Protein AF-A0A9X9A176-F1 (afdb_monomer_lite)

Secondary structure (DSSP, 8-state):
--HHHHHHHHHHHTT---HHHHHHHHHHHHHHHHHH---HHHHHHHHHHHHHHHHHHHHHS-GGGPPPP-

InterPro domains:
  IPR018961 DnaJ homologue, subfamily C, member 28, conserved domain [PF09350] (4-34)

Structure (mmCIF, N/CA/C/O backbone):
data_AF-A0A9X9A176-F1
#
_entry.id   AF-A0A9X9A176-F1
#
loop_
_atom_site.group_PDB
_atom_site.id
_atom_site.type_symbol
_atom_site.label_atom_id
_atom_site.label_alt_id
_atom_site.label_comp_id
_atom_site.label_asym_id
_atom_site.label_entity_id
_atom_site.label_seq_id
_atom_site.pdbx_PDB_ins_code
_atom_site.Cartn_x
_atom_site.Cartn_y
_atom_site.Cartn_z
_atom_site.occupancy
_atom_site.B_iso_or_equiv
_atom_site.auth_seq_id
_atom_site.auth_comp_id
_atom_site.auth_asym_id
_atom_site.auth_atom_id
_atom_site.pdbx_PDB_model_num
ATOM 1 N N . TYR A 1 1 ? 25.080 -3.216 -20.084 1.00 64.50 1 TYR A N 1
ATOM 2 C CA . TYR A 1 1 ? 23.719 -2.842 -20.516 1.00 64.50 1 TYR A CA 1
ATOM 3 C C . TYR A 1 1 ? 22.756 -3.225 -19.396 1.00 64.50 1 TYR A C 1
ATOM 5 O O . TYR A 1 1 ? 22.762 -4.388 -19.023 1.00 64.50 1 TYR A O 1
ATOM 13 N N . ASN A 1 2 ? 22.046 -2.271 -18.773 1.00 69.69 2 ASN A N 1
ATOM 14 C CA . ASN A 1 2 ? 21.073 -2.558 -17.704 1.00 69.69 2 ASN A CA 1
ATOM 15 C C . ASN A 1 2 ? 19.664 -2.177 -18.207 1.00 69.69 2 ASN A C 1
ATOM 17 O O . ASN A 1 2 ? 19.351 -0.982 -18.250 1.00 69.69 2 ASN A O 1
ATOM 21 N N . PRO A 1 3 ? 18.848 -3.162 -18.612 1.00 71.50 3 PRO A N 1
ATOM 22 C CA . PRO A 1 3 ? 17.545 -2.919 -19.224 1.00 71.50 3 PRO A CA 1
ATOM 23 C C . PRO A 1 3 ? 16.541 -2.277 -18.255 1.00 71.50 3 PRO A C 1
ATOM 25 O O . PRO A 1 3 ? 15.747 -1.445 -18.685 1.00 71.50 3 PRO A O 1
ATOM 28 N N . GLU A 1 4 ? 16.618 -2.556 -16.949 1.00 65.06 4 GLU A N 1
ATOM 29 C CA . GLU A 1 4 ? 15.739 -1.929 -15.949 1.00 65.06 4 GLU A CA 1
ATOM 30 C C . GLU A 1 4 ? 16.006 -0.430 -15.825 1.00 65.06 4 GLU A C 1
ATOM 32 O O . GLU A 1 4 ? 15.081 0.381 -15.848 1.00 65.06 4 GLU A O 1
ATOM 37 N N . LYS A 1 5 ? 17.283 -0.029 -15.769 1.00 66.06 5 LYS A N 1
ATOM 38 C CA . LYS A 1 5 ? 17.647 1.397 -15.740 1.00 66.06 5 LYS A CA 1
ATOM 39 C C . LYS A 1 5 ? 17.168 2.127 -16.993 1.00 66.06 5 LYS A C 1
ATOM 41 O O . LYS A 1 5 ? 16.784 3.289 -16.900 1.00 66.06 5 LYS A O 1
ATOM 46 N N . GLN A 1 6 ? 17.185 1.467 -18.150 1.00 72.69 6 GLN A N 1
ATOM 47 C CA . GLN A 1 6 ? 16.678 2.047 -19.392 1.00 72.69 6 GLN A CA 1
ATOM 48 C C . GLN A 1 6 ? 15.148 2.158 -19.376 1.00 72.69 6 GLN A C 1
ATOM 50 O O . GLN A 1 6 ? 14.627 3.204 -19.747 1.00 72.69 6 GLN A O 1
ATOM 55 N N . LEU A 1 7 ? 14.441 1.140 -18.876 1.00 69.38 7 LEU A N 1
ATOM 56 C CA . LEU A 1 7 ? 12.985 1.146 -18.735 1.00 69.38 7 LEU A CA 1
ATOM 57 C C . LEU A 1 7 ? 12.503 2.276 -17.813 1.00 69.38 7 LEU A C 1
ATOM 59 O O . LEU A 1 7 ? 11.653 3.068 -18.217 1.00 69.38 7 LEU A O 1
ATOM 63 N N . TYR A 1 8 ? 13.086 2.414 -16.617 1.00 66.19 8 TYR A N 1
ATOM 64 C CA . TYR A 1 8 ? 12.724 3.494 -15.690 1.00 66.19 8 TYR A CA 1
ATOM 65 C C . TYR A 1 8 ? 13.020 4.87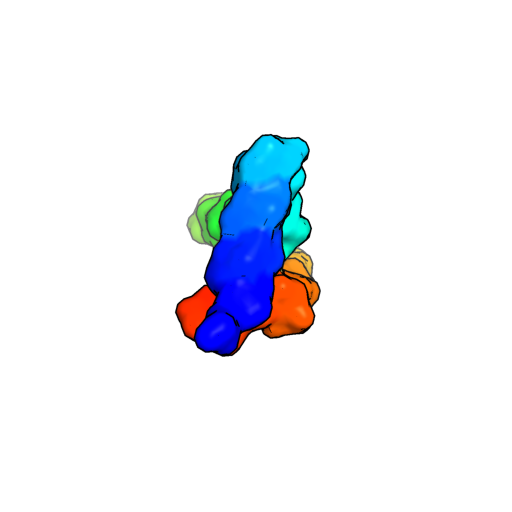9 -16.262 1.00 66.19 8 TYR A C 1
ATOM 67 O O . TYR A 1 8 ? 12.220 5.798 -16.095 1.00 66.19 8 TYR A O 1
ATOM 75 N N . ARG A 1 9 ? 14.137 5.027 -16.984 1.00 64.56 9 ARG A N 1
ATOM 76 C CA . ARG A 1 9 ? 14.501 6.285 -17.645 1.00 64.56 9 ARG A CA 1
ATOM 77 C C . ARG A 1 9 ? 13.523 6.633 -18.768 1.00 64.56 9 ARG A C 1
ATOM 79 O O . ARG A 1 9 ? 13.133 7.787 -18.886 1.00 64.56 9 ARG A O 1
ATOM 86 N N . THR A 1 10 ? 13.080 5.646 -19.545 1.00 71.25 10 THR A N 1
ATOM 87 C CA . THR A 1 10 ? 12.059 5.836 -20.584 1.00 71.25 10 THR A CA 1
ATOM 88 C C . THR A 1 10 ? 10.707 6.217 -19.982 1.00 71.25 10 THR A C 1
ATOM 90 O O . THR A 1 10 ? 10.082 7.152 -20.470 1.00 71.25 10 THR A O 1
ATOM 93 N N . LEU A 1 11 ? 10.257 5.561 -18.911 1.00 68.88 11 LEU A N 1
ATOM 94 C CA . LEU A 1 11 ? 8.992 5.903 -18.244 1.00 68.88 11 LEU A CA 1
ATOM 95 C C . LEU A 1 11 ? 9.022 7.327 -17.664 1.00 68.88 11 LEU A C 1
ATOM 97 O O . LEU A 1 11 ? 8.104 8.107 -17.913 1.00 68.88 11 LEU A O 1
ATOM 101 N N . ALA A 1 12 ? 10.121 7.695 -16.996 1.00 64.19 12 ALA A N 1
ATOM 102 C CA . ALA A 1 12 ? 10.335 9.042 -16.469 1.00 64.19 12 ALA A CA 1
ATOM 103 C C . ALA A 1 12 ? 10.353 10.110 -17.578 1.00 64.19 12 ALA A C 1
ATOM 105 O O . ALA A 1 12 ? 9.697 11.140 -17.447 1.00 64.19 12 ALA A O 1
ATOM 106 N N . ASN A 1 13 ? 11.036 9.846 -18.697 1.00 64.00 13 ASN A N 1
ATOM 107 C CA . ASN A 1 13 ? 11.087 10.763 -19.841 1.00 64.00 13 ASN A CA 1
AT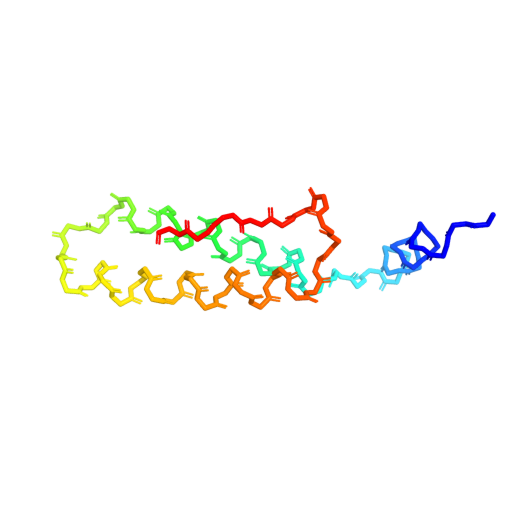OM 108 C C . ASN A 1 13 ? 9.717 10.956 -20.519 1.00 64.00 13 ASN A C 1
ATOM 110 O O . ASN A 1 13 ? 9.476 12.000 -21.118 1.00 64.00 13 ASN A O 1
ATOM 114 N N . ASN A 1 14 ? 8.821 9.971 -20.416 1.00 73.19 14 ASN A N 1
ATOM 115 C CA . ASN A 1 14 ? 7.461 10.039 -20.957 1.00 73.19 14 ASN A CA 1
ATOM 116 C C . ASN A 1 14 ? 6.431 10.585 -19.951 1.00 73.19 14 ASN A C 1
ATOM 118 O O . ASN A 1 14 ? 5.240 10.563 -20.247 1.00 73.19 14 ASN A O 1
ATOM 122 N N . HIS A 1 15 ? 6.859 11.064 -18.774 1.00 63.59 15 HIS A N 1
ATOM 123 C CA . HIS A 1 15 ? 5.977 11.500 -17.677 1.00 63.59 15 HIS A CA 1
ATOM 124 C C . HIS A 1 15 ? 4.976 10.424 -17.214 1.00 63.59 15 HIS A C 1
ATOM 126 O O . HIS A 1 15 ? 3.961 10.732 -16.591 1.00 63.59 15 HIS A O 1
ATOM 132 N N . VAL A 1 16 ? 5.261 9.148 -17.487 1.00 68.19 16 VAL A N 1
ATOM 133 C CA . VAL A 1 16 ? 4.437 8.028 -17.034 1.00 68.19 16 VAL A CA 1
ATOM 134 C C . VAL A 1 16 ? 4.951 7.617 -15.664 1.00 68.19 16 VAL A C 1
ATOM 136 O O . VAL A 1 16 ? 6.039 7.047 -15.552 1.00 68.19 16 VAL A O 1
ATOM 139 N N . LEU A 1 17 ? 4.180 7.901 -14.611 1.00 69.25 17 LEU A N 1
ATOM 140 C CA . LEU A 1 17 ? 4.467 7.337 -13.296 1.00 69.25 17 LEU A CA 1
ATOM 141 C C 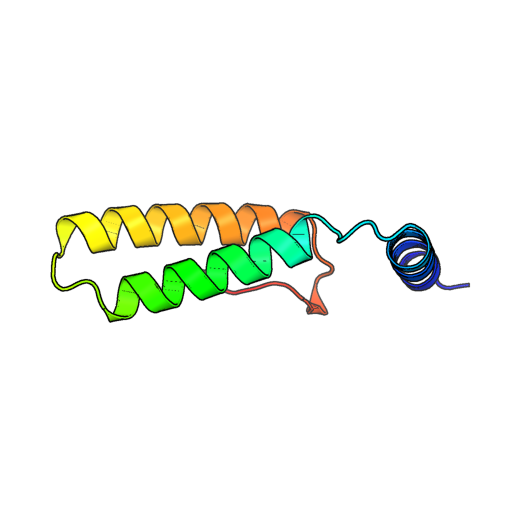. LEU A 1 17 ? 4.232 5.819 -13.383 1.00 69.25 17 LEU A C 1
ATOM 143 O O . LEU A 1 17 ? 3.127 5.397 -13.726 1.00 69.25 17 LEU A O 1
ATOM 147 N N . PRO A 1 18 ? 5.235 4.968 -13.107 1.00 80.00 18 PRO A N 1
ATOM 148 C CA . PRO A 1 18 ? 5.014 3.532 -13.064 1.00 80.00 18 PRO A CA 1
ATOM 149 C C . PRO A 1 18 ? 3.913 3.204 -12.053 1.00 80.00 18 PRO A C 1
ATOM 151 O O . PRO A 1 18 ? 3.932 3.715 -10.932 1.00 80.00 18 PRO A O 1
ATOM 154 N N . ARG A 1 19 ? 2.993 2.309 -12.419 1.00 83.69 19 ARG A N 1
ATOM 155 C CA . ARG A 1 19 ? 1.829 1.950 -11.594 1.00 83.69 19 ARG A CA 1
ATOM 156 C C . ARG A 1 19 ? 2.193 1.556 -10.158 1.00 83.69 19 ARG A C 1
ATOM 158 O O . ARG A 1 19 ? 1.474 1.892 -9.225 1.00 83.69 19 ARG A O 1
ATOM 165 N N . TRP A 1 20 ? 3.332 0.891 -9.954 1.00 84.50 20 TRP A N 1
ATOM 166 C CA .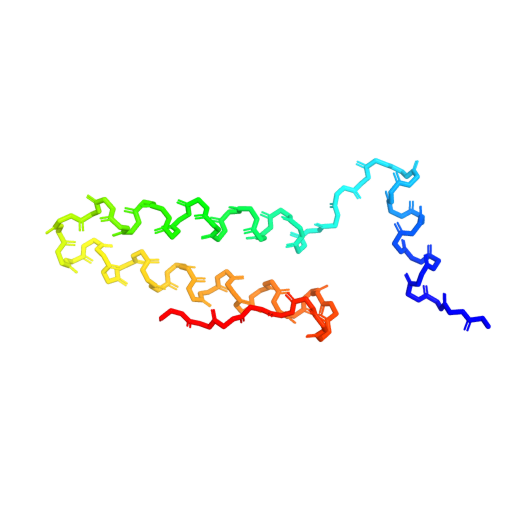 TRP A 1 20 ? 3.796 0.525 -8.613 1.00 84.50 20 TRP A CA 1
ATOM 167 C C . TRP A 1 20 ? 4.143 1.743 -7.738 1.00 84.50 20 TRP A C 1
ATOM 169 O O . TRP A 1 20 ? 3.944 1.688 -6.531 1.00 84.50 20 TRP A O 1
ATOM 179 N N . ILE A 1 21 ? 4.579 2.870 -8.314 1.00 85.44 21 ILE A N 1
ATOM 180 C CA . ILE A 1 21 ? 4.819 4.110 -7.556 1.00 85.44 21 ILE A CA 1
ATOM 181 C C . ILE A 1 21 ? 3.491 4.719 -7.092 1.00 85.44 21 ILE A C 1
ATOM 183 O O . ILE A 1 21 ? 3.397 5.194 -5.961 1.00 85.44 21 ILE A O 1
ATOM 187 N N . GLU A 1 22 ? 2.452 4.677 -7.929 1.00 88.06 22 GLU A N 1
ATOM 188 C CA . GLU A 1 22 ? 1.102 5.107 -7.538 1.00 88.06 22 GLU A CA 1
ATOM 189 C C . GLU A 1 22 ? 0.556 4.224 -6.415 1.00 88.06 22 GLU A C 1
ATOM 191 O O . GLU A 1 22 ? 0.141 4.730 -5.375 1.00 88.06 22 GLU A O 1
ATOM 196 N N . LEU A 1 23 ? 0.661 2.901 -6.577 1.00 90.44 23 LEU A N 1
ATOM 197 C CA . LEU A 1 23 ? 0.266 1.937 -5.552 1.00 90.44 23 LEU A CA 1
ATOM 198 C C . LEU A 1 23 ? 1.031 2.150 -4.243 1.00 90.44 23 LEU A C 1
ATOM 200 O O . LEU A 1 23 ? 0.443 2.010 -3.177 1.00 90.44 23 LEU A O 1
ATOM 204 N N . SER A 1 24 ? 2.317 2.518 -4.300 1.00 90.56 24 SER A N 1
ATOM 205 C CA . SER A 1 24 ? 3.100 2.835 -3.102 1.00 90.56 24 SER A CA 1
ATOM 206 C C . SER A 1 24 ? 2.492 4.005 -2.335 1.00 90.56 24 SER A C 1
ATOM 208 O O . SER A 1 24 ? 2.330 3.895 -1.123 1.00 90.56 24 SER A O 1
ATOM 210 N N . LYS A 1 25 ? 2.141 5.097 -3.027 1.00 91.38 25 LYS A N 1
ATOM 211 C CA . LYS A 1 25 ? 1.508 6.271 -2.405 1.00 91.38 25 LYS A CA 1
ATOM 212 C C . LYS A 1 25 ? 0.145 5.915 -1.815 1.00 91.38 25 LYS A C 1
ATOM 214 O O . LYS A 1 25 ? -0.108 6.211 -0.656 1.00 91.38 25 LYS A O 1
ATOM 219 N N . GLU A 1 26 ? -0.681 5.190 -2.569 1.00 93.50 26 GLU A N 1
ATOM 220 C CA . GLU A 1 26 ? -1.991 4.733 -2.090 1.00 93.50 26 GLU A CA 1
ATOM 221 C C . GLU A 1 26 ? -1.875 3.844 -0.837 1.00 93.50 26 GLU A C 1
ATOM 223 O O . GLU A 1 26 ? -2.685 3.960 0.079 1.00 93.50 26 GLU A O 1
ATOM 228 N N . ILE A 1 27 ? -0.882 2.948 -0.776 1.00 94.62 27 ILE A N 1
ATOM 229 C CA . ILE A 1 27 ? -0.619 2.112 0.407 1.00 94.62 27 ILE A CA 1
ATOM 230 C C . ILE A 1 27 ? -0.259 2.981 1.610 1.00 94.62 27 ILE A C 1
ATOM 232 O O . ILE A 1 27 ? -0.745 2.714 2.708 1.00 94.62 27 ILE A O 1
ATOM 236 N N . ASP A 1 28 ? 0.596 3.983 1.414 1.00 93.38 28 ASP A N 1
ATOM 237 C CA . ASP A 1 28 ? 1.056 4.849 2.496 1.00 93.38 28 ASP A CA 1
ATOM 238 C C . ASP A 1 28 ? -0.111 5.701 3.036 1.00 93.38 28 ASP A C 1
ATOM 240 O O . ASP A 1 28 ? -0.341 5.707 4.245 1.00 93.38 28 ASP A O 1
ATOM 244 N N . ASP A 1 29 ? -0.957 6.257 2.163 1.00 94.31 29 ASP A N 1
ATOM 245 C CA . ASP A 1 29 ? -2.177 6.980 2.558 1.00 94.31 29 ASP A CA 1
ATOM 246 C C . ASP A 1 29 ? -3.166 6.090 3.333 1.00 94.31 29 ASP A C 1
ATOM 248 O O . ASP A 1 29 ? -3.775 6.511 4.319 1.00 94.31 29 ASP A O 1
ATOM 252 N N . LEU A 1 30 ? -3.347 4.835 2.904 1.00 93.50 30 LEU A N 1
ATOM 253 C CA . LEU A 1 30 ? -4.229 3.889 3.594 1.00 93.50 30 LEU A CA 1
ATOM 254 C C . LEU A 1 30 ? -3.674 3.475 4.961 1.00 93.50 30 LEU A C 1
ATOM 256 O O . LEU A 1 30 ? -4.45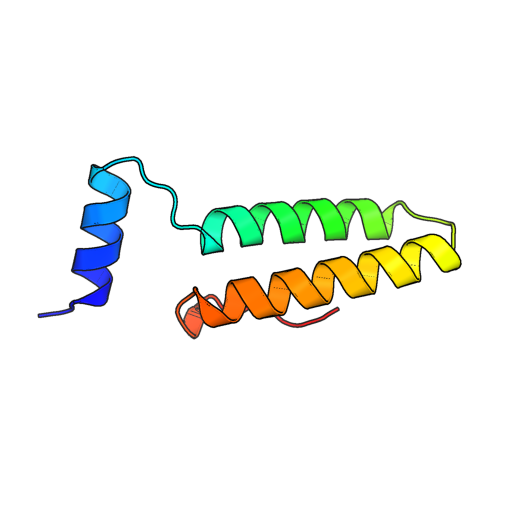4 3.255 5.887 1.00 93.50 30 LEU A O 1
ATOM 260 N N . LYS A 1 31 ? -2.348 3.378 5.105 1.00 92.31 31 LYS A N 1
ATOM 261 C CA . LYS A 1 31 ? -1.704 3.114 6.397 1.00 92.31 31 LYS A CA 1
ATOM 262 C C . LYS A 1 31 ? -1.892 4.275 7.366 1.00 92.31 31 LYS A C 1
ATOM 264 O O . LYS A 1 31 ? -2.140 4.013 8.538 1.00 92.31 31 LYS A O 1
ATOM 269 N N . GLU A 1 32 ? -1.823 5.521 6.900 1.00 93.50 32 GLU A N 1
ATOM 270 C CA . GLU A 1 32 ? -2.135 6.677 7.751 1.00 93.50 32 GLU A CA 1
ATOM 271 C C . GLU A 1 32 ? -3.604 6.652 8.197 1.00 93.50 32 GLU A C 1
ATOM 273 O O . GLU A 1 32 ? -3.877 6.719 9.393 1.00 93.50 32 GLU A O 1
ATOM 278 N N . LYS A 1 33 ? -4.548 6.389 7.281 1.00 90.50 33 LYS A N 1
ATOM 279 C CA . LYS A 1 33 ? -5.972 6.218 7.636 1.00 90.50 33 LYS A CA 1
ATOM 280 C C . LYS A 1 33 ? -6.213 5.097 8.647 1.00 90.50 33 LYS A C 1
ATOM 282 O O . LYS A 1 33 ? -7.110 5.203 9.475 1.00 90.50 33 LYS A O 1
ATOM 287 N N . LEU A 1 34 ? -5.431 4.017 8.586 1.00 91.19 34 LEU A N 1
ATOM 288 C CA . LEU A 1 34 ? -5.541 2.909 9.534 1.00 91.19 34 LEU A CA 1
ATOM 289 C C . LEU A 1 34 ? -5.121 3.316 10.949 1.00 91.19 34 LEU A C 1
ATOM 291 O O . LEU A 1 34 ? -5.739 2.855 11.902 1.00 91.19 34 LEU A O 1
ATOM 295 N N . LYS A 1 35 ? -4.110 4.183 11.096 1.00 89.44 35 LYS A N 1
ATOM 296 C CA . LYS A 1 35 ? -3.675 4.684 12.413 1.00 89.44 35 LYS A CA 1
ATOM 297 C C . LYS A 1 35 ? -4.740 5.546 13.084 1.00 89.44 35 LYS A C 1
ATOM 299 O O . LYS A 1 35 ? -4.838 5.546 14.306 1.00 89.44 35 LYS A O 1
ATOM 304 N N . GLU A 1 36 ? -5.509 6.281 12.288 1.00 88.12 36 GLU A N 1
ATOM 305 C CA . GLU A 1 36 ? -6.578 7.159 12.769 1.00 88.12 36 GLU A CA 1
ATOM 306 C C . GLU A 1 36 ? -7.897 6.408 13.017 1.00 88.12 36 GLU A C 1
ATOM 308 O O . GLU A 1 36 ? -8.801 6.944 13.660 1.00 88.12 36 GLU A O 1
ATOM 313 N N . ASN A 1 37 ? -8.023 5.164 12.536 1.00 84.12 37 ASN A N 1
ATOM 314 C CA . ASN A 1 37 ? -9.262 4.406 12.648 1.00 84.12 37 ASN A CA 1
ATOM 315 C C . ASN A 1 37 ? -9.410 3.759 14.036 1.00 84.12 37 ASN A C 1
ATOM 317 O O . ASN A 1 37 ? -8.624 2.901 14.436 1.00 84.12 37 ASN A O 1
ATOM 321 N N . THR A 1 38 ? -10.460 4.147 14.759 1.00 79.75 38 THR A N 1
ATOM 322 C CA . THR A 1 38 ? -10.815 3.610 16.082 1.00 79.75 38 THR A CA 1
ATOM 323 C C . THR A 1 38 ? -11.836 2.467 16.018 1.00 79.75 38 THR A C 1
ATOM 325 O O . THR A 1 38 ? -12.080 1.805 17.028 1.00 79.75 38 THR A O 1
ATOM 328 N N . ASN A 1 39 ? -12.415 2.196 14.843 1.00 89.19 39 ASN A N 1
ATOM 329 C CA . ASN A 1 39 ? -13.380 1.126 14.613 1.00 89.19 39 ASN A CA 1
ATOM 330 C C . ASN A 1 39 ? -12.671 -0.164 14.160 1.00 89.19 39 ASN A C 1
ATOM 332 O O . ASN A 1 39 ? -12.064 -0.234 13.091 1.00 89.19 39 ASN A O 1
ATOM 336 N N . THR A 1 40 ? -12.794 -1.227 14.956 1.00 85.06 40 THR A N 1
ATOM 337 C CA . THR A 1 40 ? -12.127 -2.517 14.718 1.00 85.06 40 THR A CA 1
ATOM 338 C C . THR A 1 40 ? -12.611 -3.245 13.462 1.00 85.06 40 THR A C 1
ATOM 340 O O . THR A 1 40 ? -11.815 -3.930 12.819 1.00 85.06 40 THR A O 1
ATOM 343 N N . ALA A 1 41 ? -13.883 -3.096 13.081 1.00 88.56 41 ALA A N 1
ATOM 344 C CA . ALA A 1 41 ? -14.423 -3.730 11.877 1.00 88.56 41 ALA A CA 1
ATOM 345 C C . ALA A 1 41 ? -13.888 -3.055 10.604 1.00 88.56 41 ALA A C 1
ATOM 347 O O . ALA A 1 41 ? -13.393 -3.723 9.696 1.00 88.56 41 ALA A O 1
ATOM 348 N N . GLU A 1 42 ? -13.908 -1.723 10.577 1.00 87.94 42 GLU A N 1
ATOM 349 C CA . GLU A 1 42 ? -13.383 -0.937 9.457 1.00 87.94 42 GLU A CA 1
ATOM 350 C C . GLU A 1 42 ? -11.862 -1.071 9.329 1.00 87.94 42 GLU A C 1
ATOM 352 O O . GLU A 1 42 ? -11.341 -1.178 8.218 1.00 87.94 42 GLU A O 1
ATOM 357 N N . ALA A 1 43 ? -11.144 -1.149 10.454 1.00 90.38 43 ALA A N 1
ATOM 358 C CA . ALA A 1 43 ? -9.711 -1.413 10.465 1.00 90.38 43 ALA A CA 1
ATOM 359 C C . ALA A 1 43 ? -9.372 -2.759 9.801 1.00 90.38 43 ALA A C 1
ATOM 361 O O . ALA A 1 43 ? -8.434 -2.834 9.005 1.00 90.38 43 ALA A O 1
ATOM 362 N N . ALA A 1 44 ? -10.152 -3.816 10.058 1.00 91.75 44 ALA A N 1
ATOM 363 C CA . ALA A 1 44 ? -9.934 -5.125 9.442 1.00 91.75 44 ALA A CA 1
ATOM 364 C C . ALA A 1 44 ? -10.126 -5.098 7.912 1.00 91.75 44 ALA A C 1
ATOM 366 O O . ALA A 1 44 ? -9.338 -5.695 7.169 1.00 91.75 44 ALA A O 1
ATOM 367 N N . ASP A 1 45 ? -11.135 -4.376 7.422 1.00 93.44 45 ASP A N 1
ATOM 368 C CA . ASP A 1 45 ? -11.369 -4.204 5.982 1.00 93.44 45 ASP A CA 1
ATOM 369 C C . ASP A 1 45 ? -10.300 -3.336 5.313 1.00 93.44 45 ASP A C 1
ATOM 371 O O . ASP A 1 45 ? -9.846 -3.626 4.196 1.00 93.44 45 ASP A O 1
ATOM 375 N N . LEU A 1 46 ? -9.821 -2.317 6.022 1.00 92.88 46 LEU A N 1
ATOM 376 C CA . LEU A 1 46 ? -8.737 -1.466 5.560 1.00 92.88 46 LEU A CA 1
ATOM 377 C C . LEU A 1 46 ? -7.413 -2.241 5.475 1.00 92.88 46 LEU A C 1
ATOM 379 O O . LEU A 1 46 ? -6.726 -2.156 4.457 1.00 92.88 46 LEU A O 1
ATOM 383 N N . ILE A 1 47 ? -7.098 -3.088 6.464 1.00 93.75 47 ILE A N 1
ATOM 384 C CA . ILE A 1 47 ? -5.934 -3.992 6.439 1.00 93.75 47 ILE A CA 1
ATOM 385 C C . ILE A 1 47 ? -6.009 -4.954 5.248 1.00 93.75 47 ILE A C 1
ATOM 387 O O . ILE A 1 47 ? -5.024 -5.121 4.523 1.00 93.75 47 ILE A O 1
ATOM 391 N N . ARG A 1 48 ? -7.178 -5.559 4.982 1.00 94.88 48 ARG A N 1
ATOM 392 C CA . ARG A 1 48 ? -7.375 -6.411 3.792 1.00 94.88 48 ARG A CA 1
ATOM 393 C C . ARG A 1 48 ? -7.083 -5.652 2.499 1.00 94.88 48 ARG A C 1
ATOM 395 O O . ARG A 1 48 ? -6.401 -6.178 1.615 1.00 94.88 48 ARG A O 1
ATOM 402 N N . THR A 1 49 ? -7.555 -4.412 2.410 1.00 94.94 49 THR A N 1
ATOM 403 C CA . THR A 1 49 ? -7.349 -3.540 1.248 1.00 94.94 49 THR A CA 1
ATOM 404 C C . THR A 1 49 ? -5.873 -3.182 1.062 1.00 94.94 49 THR A C 1
ATOM 406 O O . THR A 1 49 ? -5.344 -3.333 -0.042 1.00 94.94 49 THR A O 1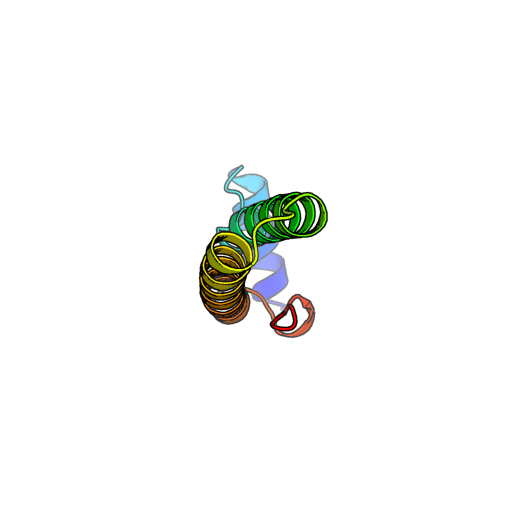
ATOM 409 N N . ILE A 1 50 ? -5.183 -2.790 2.137 1.00 94.50 50 ILE A N 1
ATOM 410 C CA . ILE A 1 50 ? -3.740 -2.505 2.134 1.00 94.50 50 ILE A CA 1
ATOM 411 C C . ILE A 1 50 ? -2.965 -3.734 1.659 1.00 94.50 50 ILE A C 1
ATOM 413 O O . ILE A 1 50 ? -2.150 -3.640 0.746 1.00 94.50 50 ILE A O 1
ATOM 417 N N . ASN A 1 51 ? -3.263 -4.907 2.213 1.00 95.19 51 ASN A N 1
ATOM 418 C CA . ASN A 1 51 ? -2.557 -6.139 1.880 1.00 95.19 51 ASN A CA 1
ATOM 419 C C . ASN A 1 51 ? -2.765 -6.588 0.430 1.00 95.19 51 ASN A C 1
ATOM 421 O O . ASN A 1 51 ? -1.842 -7.141 -0.170 1.00 95.19 51 ASN A O 1
ATOM 425 N N . LYS A 1 52 ? -3.940 -6.327 -0.154 1.00 95.94 52 LYS A N 1
ATOM 426 C CA . LYS A 1 52 ? -4.185 -6.553 -1.584 1.00 95.94 52 LYS A CA 1
ATOM 427 C C . LYS A 1 52 ? -3.335 -5.617 -2.448 1.00 95.94 52 LYS A C 1
ATOM 429 O O . LYS A 1 52 ? -2.709 -6.076 -3.399 1.00 95.94 52 LYS A O 1
ATOM 434 N N . LYS A 1 53 ? -3.258 -4.332 -2.088 1.00 93.75 53 LYS A N 1
ATOM 435 C CA . LYS A 1 53 ? -2.440 -3.344 -2.809 1.00 93.75 53 LYS A CA 1
ATOM 436 C C . LYS A 1 53 ? -0.942 -3.602 -2.668 1.00 93.75 53 LYS A C 1
ATOM 438 O O . LYS A 1 53 ? -0.222 -3.443 -3.643 1.00 93.75 53 LYS A O 1
ATOM 443 N N . VAL A 1 54 ? -0.472 -4.054 -1.503 1.00 93.88 54 VAL A N 1
ATOM 444 C CA . VAL A 1 54 ? 0.927 -4.475 -1.297 1.00 93.88 54 VAL A CA 1
ATOM 445 C C . VAL A 1 54 ? 1.289 -5.646 -2.213 1.00 93.88 54 VAL A C 1
ATOM 447 O O . VAL A 1 54 ? 2.373 -5.652 -2.790 1.00 93.88 54 VAL A O 1
ATOM 450 N N . LEU A 1 55 ? 0.385 -6.615 -2.395 1.00 93.88 55 LEU A N 1
ATOM 451 C CA . LEU A 1 55 ? 0.611 -7.718 -3.330 1.00 93.88 55 LEU A CA 1
ATOM 452 C C . LEU A 1 55 ? 0.739 -7.206 -4.773 1.00 93.88 55 LEU A C 1
ATOM 454 O O . LEU A 1 55 ? 1.705 -7.536 -5.451 1.00 93.88 55 LEU A O 1
ATOM 458 N N . GLU A 1 56 ? -0.204 -6.374 -5.220 1.00 92.62 56 GLU A N 1
ATOM 459 C CA . GLU A 1 56 ? -0.188 -5.777 -6.563 1.00 92.62 56 GLU A CA 1
ATOM 460 C C . GLU A 1 56 ? 1.073 -4.932 -6.796 1.00 92.62 56 GLU A C 1
ATOM 462 O O . GLU A 1 56 ? 1.744 -5.072 -7.816 1.00 92.62 56 GLU A O 1
ATOM 467 N N . HIS A 1 57 ? 1.451 -4.120 -5.810 1.00 92.38 57 HIS A N 1
ATOM 468 C CA . HIS A 1 57 ? 2.684 -3.345 -5.809 1.00 92.38 57 HIS A CA 1
ATOM 469 C C . HIS A 1 57 ? 3.911 -4.244 -6.003 1.00 92.38 57 HIS A C 1
ATOM 471 O O . HIS A 1 57 ? 4.723 -3.997 -6.892 1.00 92.38 57 HIS A O 1
ATOM 477 N N . ASN A 1 58 ? 4.032 -5.310 -5.207 1.00 90.81 58 ASN A N 1
ATOM 478 C CA . ASN A 1 58 ? 5.199 -6.192 -5.217 1.00 90.81 58 ASN A CA 1
ATOM 479 C C . ASN A 1 58 ? 5.331 -7.033 -6.492 1.00 90.81 58 ASN A C 1
ATOM 481 O O . ASN A 1 58 ? 6.439 -7.464 -6.807 1.00 90.81 58 ASN A O 1
ATOM 485 N N . LEU A 1 59 ? 4.227 -7.261 -7.211 1.00 90.00 59 LEU A N 1
ATOM 486 C CA . LEU A 1 59 ? 4.231 -7.906 -8.528 1.00 90.00 59 LEU A CA 1
ATOM 487 C C . LEU A 1 59 ? 4.758 -6.983 -9.635 1.00 90.00 59 LEU A C 1
ATOM 489 O O . LEU A 1 59 ? 5.241 -7.467 -10.655 1.00 90.00 59 LEU A O 1
ATOM 493 N N . LEU A 1 60 ? 4.638 -5.666 -9.453 1.00 84.88 60 LEU A N 1
ATOM 494 C CA . LEU A 1 60 ? 4.970 -4.658 -10.462 1.00 84.88 60 LEU A CA 1
ATOM 495 C C . LEU A 1 60 ? 6.299 -3.939 -10.186 1.00 84.88 60 LEU A C 1
ATOM 497 O O . LEU A 1 60 ? 6.864 -3.323 -11.092 1.00 84.88 60 LEU A O 1
ATOM 501 N N . CYS A 1 61 ? 6.778 -3.968 -8.943 1.00 84.56 61 CYS A N 1
ATOM 502 C CA . CYS A 1 61 ? 8.001 -3.299 -8.523 1.00 84.56 61 CYS A CA 1
ATOM 503 C C . CYS A 1 61 ? 9.213 -4.254 -8.550 1.00 84.56 61 CYS A C 1
ATOM 505 O O . CYS A 1 61 ? 9.059 -5.474 -8.464 1.00 84.56 61 CYS A O 1
ATOM 507 N N . PRO A 1 62 ? 10.444 -3.719 -8.617 1.00 85.38 62 PRO A N 1
ATOM 508 C CA . PRO A 1 62 ? 11.646 -4.531 -8.486 1.00 85.38 62 PRO A CA 1
ATOM 509 C C . PRO A 1 62 ? 11.768 -5.070 -7.047 1.00 85.38 62 PRO A C 1
ATOM 511 O O . PRO A 1 62 ? 11.229 -4.451 -6.120 1.00 85.38 62 PRO A O 1
ATOM 514 N N . PRO A 1 63 ? 12.510 -6.172 -6.812 1.00 86.00 63 PRO A N 1
ATOM 515 C CA . PRO A 1 63 ? 12.651 -6.776 -5.482 1.00 86.00 63 PRO A CA 1
ATOM 516 C C . PRO A 1 63 ? 13.121 -5.799 -4.397 1.00 86.00 63 PRO A C 1
ATOM 518 O O . PRO A 1 63 ? 12.653 -5.854 -3.266 1.00 86.00 63 PRO A O 1
ATOM 521 N N . SER A 1 64 ? 13.995 -4.854 -4.754 1.00 83.75 64 SER A N 1
ATOM 522 C CA . SER A 1 64 ? 14.510 -3.817 -3.850 1.00 83.75 64 SER A CA 1
ATOM 523 C C . SER A 1 64 ? 13.460 -2.807 -3.379 1.00 83.75 64 SER A C 1
ATOM 525 O O . SER A 1 64 ? 13.697 -2.113 -2.394 1.00 83.75 64 SER A O 1
ATOM 527 N N . ALA A 1 65 ? 12.326 -2.702 -4.073 1.00 85.06 65 ALA A N 1
ATOM 528 C CA . ALA A 1 65 ? 11.244 -1.782 -3.742 1.00 85.06 65 ALA A CA 1
ATOM 529 C C . ALA A 1 65 ? 10.057 -2.474 -3.053 1.00 85.06 65 ALA A C 1
ATOM 531 O O . ALA A 1 65 ? 9.115 -1.787 -2.668 1.00 85.06 65 ALA A O 1
ATOM 532 N N . GLN A 1 66 ? 10.067 -3.804 -2.901 1.00 90.75 66 GLN A N 1
ATOM 533 C CA . GLN A 1 66 ? 8.932 -4.544 -2.345 1.00 90.75 66 GLN A CA 1
ATOM 534 C C . GLN A 1 66 ? 8.600 -4.105 -0.909 1.00 90.75 66 GLN A C 1
ATOM 536 O O . GLN A 1 66 ? 9.481 -3.847 -0.091 1.00 90.75 66 GLN A O 1
ATOM 541 N N . LYS A 1 67 ? 7.301 -4.042 -0.593 1.00 90.50 67 LYS A N 1
ATOM 542 C CA . LYS A 1 67 ? 6.772 -3.682 0.730 1.00 90.50 67 LYS A CA 1
ATOM 543 C C . LYS A 1 67 ? 6.288 -4.919 1.489 1.00 90.50 67 LYS A C 1
ATOM 545 O O . LYS A 1 67 ? 5.788 -5.874 0.897 1.00 90.50 67 LYS A O 1
ATOM 550 N N . MET A 1 68 ? 6.374 -4.882 2.816 1.00 90.06 68 MET A N 1
ATOM 551 C CA . MET A 1 68 ? 5.788 -5.915 3.674 1.00 90.06 68 MET A CA 1
ATOM 552 C C . MET A 1 68 ? 4.283 -5.705 3.865 1.00 90.06 68 MET A C 1
ATOM 554 O O . MET A 1 68 ? 3.794 -4.569 3.886 1.00 90.06 68 MET A O 1
ATOM 558 N N . ARG A 1 69 ? 3.568 -6.825 4.014 1.00 87.50 69 ARG A N 1
ATOM 559 C CA . ARG A 1 69 ? 2.158 -6.854 4.421 1.00 87.50 69 ARG A CA 1
ATOM 560 C C . ARG A 1 69 ? 2.017 -6.323 5.852 1.00 87.50 69 ARG A C 1
ATOM 562 O O . ARG A 1 69 ? 2.969 -6.408 6.627 1.00 87.50 69 ARG A O 1
ATOM 569 N N . VAL A 1 70 ? 0.852 -5.752 6.143 1.00 83.62 70 VAL A N 1
ATOM 570 C CA . VAL A 1 70 ? 0.445 -5.239 7.461 1.00 83.62 70 VAL A CA 1
ATOM 571 C C . VAL A 1 70 ? -0.289 -6.325 8.226 1.00 83.62 70 VAL A C 1
ATOM 573 O O . VAL A 1 70 ? -1.131 -7.005 7.586 1.00 83.62 70 VAL A O 1
#

pLDDT: mean 84.46, std 10.22, range [63.59, 95.94]

Radius of gyration: 14.8 Å; chains: 1; bounding box: 38×19×37 Å

Sequence (70 aa):
YNPEKQLYRTLANNHVLPRWIELSKEIDDLKEKLKENTNTAEAADLIRTINKKVLEHNLLCPPSAQKMRV

Organism: Bacillus cereus (NCBI:txid1396)

Foldseek 3Di:
DDVVVVVVVVCVVVVNDQVLVVLVVVLVVLVVVLVVDPDPVVNVVSLVVSQVSLVVSQVRDDPVPRDDRD